Protein AF-A0A8B8GFW7-F1 (afdb_monomer_lite)

Radius of gyration: 20.75 Å; chains: 1; bounding box: 35×72×35 Å

Structure (mmCIF, N/CA/C/O backbone):
data_AF-A0A8B8GFW7-F1
#
_entry.id   AF-A0A8B8GFW7-F1
#
loop_
_atom_site.group_PDB
_atom_site.id
_atom_site.type_symbol
_atom_site.label_atom_id
_atom_site.label_alt_id
_atom_site.label_comp_id
_atom_site.label_asym_id
_atom_site.label_entity_id
_atom_site.label_seq_id
_atom_site.pdbx_PDB_ins_code
_atom_site.Cartn_x
_atom_site.Cartn_y
_atom_site.Cartn_z
_atom_site.occupancy
_atom_site.B_iso_or_equiv
_atom_site.auth_seq_id
_atom_site.auth_comp_id
_atom_site.auth_asym_id
_atom_site.auth_atom_id
_atom_site.pdbx_PDB_model_num
ATOM 1 N N . MET A 1 1 ? 3.444 60.075 18.459 1.00 43.31 1 MET A N 1
ATOM 2 C CA . MET A 1 1 ? 2.791 58.858 17.930 1.00 43.31 1 MET A CA 1
ATOM 3 C C . MET A 1 1 ? 3.786 58.126 17.044 1.00 43.31 1 MET A C 1
ATOM 5 O O . MET A 1 1 ? 4.552 58.804 16.376 1.00 43.31 1 MET A O 1
ATOM 9 N N . ALA A 1 2 ? 3.731 56.791 17.059 1.00 42.38 2 ALA A N 1
ATOM 10 C CA . ALA A 1 2 ? 4.439 55.846 16.183 1.00 42.38 2 ALA A CA 1
ATOM 11 C C . ALA A 1 2 ? 5.911 55.507 16.514 1.00 42.38 2 ALA A C 1
ATOM 13 O O . ALA A 1 2 ? 6.815 55.834 15.762 1.00 42.38 2 ALA A O 1
ATOM 14 N N . PHE A 1 3 ? 6.122 54.760 17.601 1.00 40.84 3 PHE A N 1
ATOM 15 C CA . PHE A 1 3 ? 7.258 53.836 17.760 1.00 40.84 3 PHE A CA 1
ATOM 16 C C . PHE A 1 3 ? 6.782 52.629 18.580 1.00 40.84 3 PHE A C 1
ATOM 18 O O . PHE A 1 3 ? 7.158 52.491 19.731 1.00 40.84 3 PHE A O 1
ATOM 25 N N . GLN A 1 4 ? 5.859 51.828 18.039 1.00 45.66 4 GLN A N 1
ATOM 26 C CA . GLN A 1 4 ? 5.502 50.511 18.591 1.00 45.66 4 GLN A CA 1
ATOM 27 C C . GLN A 1 4 ? 4.663 49.738 17.555 1.00 45.66 4 GLN A C 1
ATOM 29 O O . GLN A 1 4 ? 3.452 49.635 17.689 1.00 45.66 4 GLN A O 1
ATOM 34 N N . ALA A 1 5 ? 5.270 49.297 16.450 1.00 48.25 5 ALA A N 1
ATOM 35 C CA . ALA A 1 5 ? 4.574 48.462 15.454 1.00 48.25 5 ALA A CA 1
ATOM 36 C C . ALA A 1 5 ? 5.529 47.601 14.604 1.00 48.25 5 ALA A C 1
ATOM 38 O O . ALA A 1 5 ? 5.197 47.245 13.484 1.00 48.25 5 ALA A O 1
ATOM 39 N N . ALA A 1 6 ? 6.737 47.304 15.095 1.00 46.97 6 ALA A N 1
ATOM 40 C CA . ALA A 1 6 ? 7.726 46.510 14.348 1.00 46.97 6 ALA A CA 1
ATOM 41 C C . ALA A 1 6 ? 8.062 45.165 15.018 1.00 46.97 6 ALA A C 1
ATOM 43 O O . ALA A 1 6 ? 8.930 44.443 14.540 1.00 46.97 6 ALA A O 1
ATOM 44 N N . SER A 1 7 ? 7.405 44.825 16.132 1.00 47.84 7 SER A N 1
ATOM 45 C CA . SER A 1 7 ? 7.694 43.612 16.910 1.00 47.84 7 SER A CA 1
ATOM 46 C C . SER A 1 7 ? 6.688 42.474 16.715 1.00 47.84 7 SER A C 1
ATOM 48 O O . SER A 1 7 ? 6.951 41.381 17.195 1.00 47.84 7 SER A O 1
ATOM 50 N N . GLU A 1 8 ? 5.574 42.688 16.007 1.00 45.59 8 GLU A N 1
ATOM 51 C CA . GLU A 1 8 ? 4.526 41.663 15.828 1.00 45.59 8 GLU A CA 1
ATOM 52 C C . GLU A 1 8 ? 4.563 40.973 14.450 1.00 45.59 8 GLU A C 1
ATOM 54 O O . GLU A 1 8 ? 4.050 39.868 14.304 1.00 45.59 8 GLU A O 1
ATOM 59 N N . GLU A 1 9 ? 5.240 41.541 13.443 1.00 42.72 9 GLU A N 1
ATOM 60 C CA . GLU A 1 9 ? 5.365 40.901 12.118 1.00 42.72 9 GLU A CA 1
ATOM 61 C C . GLU A 1 9 ? 6.458 39.820 12.054 1.00 42.72 9 GLU A C 1
ATOM 63 O O . GLU A 1 9 ? 6.461 38.992 11.143 1.00 42.72 9 GLU A O 1
ATOM 68 N N . VAL A 1 10 ? 7.368 39.777 13.034 1.00 45.47 10 VAL A N 1
ATOM 69 C CA . VAL A 1 10 ? 8.492 38.821 13.042 1.00 45.47 10 VAL A CA 1
ATOM 70 C C . VAL A 1 10 ? 8.121 37.476 13.680 1.00 45.47 10 VAL A C 1
ATOM 72 O O . VAL A 1 10 ? 8.755 36.464 13.388 1.00 45.47 10 VAL A O 1
ATOM 75 N N . GLU A 1 11 ? 7.074 37.422 14.510 1.00 41.81 11 GLU A N 1
ATOM 76 C CA . GLU A 1 11 ? 6.688 36.193 15.223 1.00 41.81 11 GLU A CA 1
ATOM 77 C C . GLU A 1 11 ? 5.883 35.221 14.340 1.00 41.81 11 GLU A C 1
ATOM 79 O O . GLU A 1 11 ? 5.885 34.010 14.562 1.00 41.81 11 GLU A O 1
ATOM 84 N N . HIS A 1 12 ? 5.261 35.713 13.264 1.00 42.44 12 HIS A N 1
ATOM 85 C CA . HIS A 1 12 ? 4.378 34.896 12.427 1.00 42.44 12 HIS A CA 1
ATOM 86 C C . HIS A 1 12 ? 5.084 34.150 11.275 1.00 42.44 12 HIS A C 1
ATOM 88 O O . HIS A 1 12 ? 4.426 33.457 10.496 1.00 42.44 12 HIS A O 1
ATOM 94 N N . GLN A 1 13 ? 6.417 34.250 11.163 1.00 50.97 13 GLN A N 1
ATOM 95 C CA . GLN A 1 13 ? 7.198 33.579 10.108 1.00 50.97 13 GLN A CA 1
ATOM 96 C C . GLN A 1 13 ? 8.057 32.391 10.586 1.00 50.97 13 GLN A C 1
ATOM 98 O O . GLN A 1 13 ? 8.765 31.798 9.774 1.00 50.97 13 GLN A O 1
ATOM 103 N N . LEU A 1 14 ? 7.955 31.960 11.852 1.00 53.16 14 LEU A N 1
ATOM 104 C CA . LEU A 1 14 ? 8.701 30.795 12.372 1.00 53.16 14 LEU A CA 1
ATOM 105 C C . LEU A 1 14 ? 7.874 29.523 12.651 1.00 53.16 14 LEU A C 1
ATOM 107 O O . LEU A 1 14 ? 8.406 28.562 13.200 1.00 53.16 14 LEU A O 1
ATOM 111 N N . LEU A 1 15 ? 6.617 29.449 12.201 1.00 52.34 15 LEU A N 1
ATOM 112 C CA . LEU A 1 15 ? 5.782 28.233 12.295 1.00 52.34 15 LEU A CA 1
ATOM 113 C C . LEU A 1 15 ? 5.394 27.635 10.935 1.00 52.34 15 LEU A C 1
ATOM 115 O O . LEU A 1 15 ? 4.408 26.913 10.816 1.00 52.34 15 LEU A O 1
ATOM 119 N N . GLN A 1 16 ? 6.196 27.890 9.901 1.00 47.75 16 GLN A N 1
ATOM 120 C CA . GLN A 1 16 ? 6.096 27.171 8.628 1.00 47.75 16 GLN A CA 1
ATOM 121 C C . GLN A 1 16 ? 7.308 26.279 8.356 1.00 47.75 16 GLN A C 1
ATOM 123 O O . GLN A 1 16 ? 7.601 25.932 7.217 1.00 47.75 16 GLN A O 1
ATOM 128 N N . SER A 1 17 ? 7.968 25.795 9.408 1.00 49.09 17 SER A N 1
ATOM 129 C CA . SER A 1 17 ? 8.682 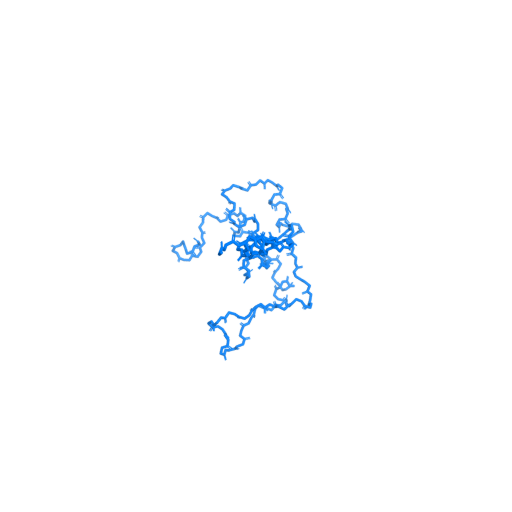24.524 9.328 1.00 49.09 17 SER A CA 1
ATOM 130 C C . SER A 1 17 ? 7.656 23.396 9.449 1.00 49.09 17 SER A C 1
ATOM 132 O O . SER A 1 17 ? 7.532 22.727 10.471 1.00 49.09 17 SER A O 1
ATOM 134 N N . THR A 1 18 ? 6.890 23.170 8.376 1.00 43.38 18 THR A N 1
ATOM 135 C CA . THR A 1 18 ? 6.269 21.855 8.189 1.00 43.38 18 THR A CA 1
ATOM 136 C C . THR A 1 18 ? 7.422 20.871 8.038 1.00 43.38 18 THR A C 1
ATOM 138 O O . THR A 1 18 ? 7.993 20.695 6.961 1.00 43.38 18 THR A O 1
ATOM 141 N N . SER A 1 19 ? 7.856 20.283 9.152 1.00 49.59 19 SER A N 1
ATOM 142 C CA . SER A 1 19 ? 8.693 19.101 9.108 1.00 49.59 19 SER A CA 1
ATOM 143 C C . SER A 1 19 ? 7.889 18.086 8.309 1.00 49.59 19 SER A C 1
ATOM 145 O O . SER A 1 19 ? 6.854 17.593 8.757 1.00 49.59 19 SER A O 1
ATOM 147 N N . LYS A 1 20 ? 8.300 17.851 7.055 1.00 47.31 20 LYS A N 1
ATOM 148 C CA . LYS A 1 20 ? 7.773 16.737 6.270 1.00 47.31 20 LYS A CA 1
ATOM 149 C C . LYS A 1 20 ? 7.788 15.530 7.210 1.00 47.31 20 LYS A C 1
ATOM 151 O O . LYS A 1 20 ? 8.851 15.273 7.787 1.00 47.31 20 LYS A O 1
ATOM 156 N N . PRO A 1 21 ? 6.653 14.841 7.426 1.00 56.84 21 PRO A N 1
ATOM 157 C CA . PRO A 1 21 ? 6.666 13.650 8.257 1.00 56.84 21 PRO A CA 1
ATOM 158 C C . PRO A 1 21 ? 7.752 12.735 7.700 1.00 56.84 21 PRO A C 1
ATOM 160 O O . PRO A 1 21 ? 7.915 12.655 6.479 1.00 56.84 21 PRO A O 1
ATOM 163 N N . ILE A 1 22 ? 8.543 12.128 8.586 1.00 57.19 22 ILE A N 1
ATOM 164 C CA . ILE A 1 22 ? 9.539 11.125 8.212 1.00 57.19 22 ILE A CA 1
ATOM 165 C C . ILE A 1 22 ? 8.777 10.078 7.405 1.00 57.19 22 ILE A C 1
ATOM 167 O O . ILE A 1 22 ? 7.994 9.304 7.947 1.00 57.19 22 ILE A O 1
ATOM 171 N N . THR A 1 23 ? 8.915 10.141 6.087 1.00 66.62 23 THR A N 1
ATOM 172 C CA . THR A 1 23 ? 8.219 9.241 5.183 1.00 66.62 23 THR A CA 1
ATOM 173 C C . THR A 1 23 ? 9.012 7.955 5.190 1.00 66.62 23 THR A C 1
ATOM 175 O O 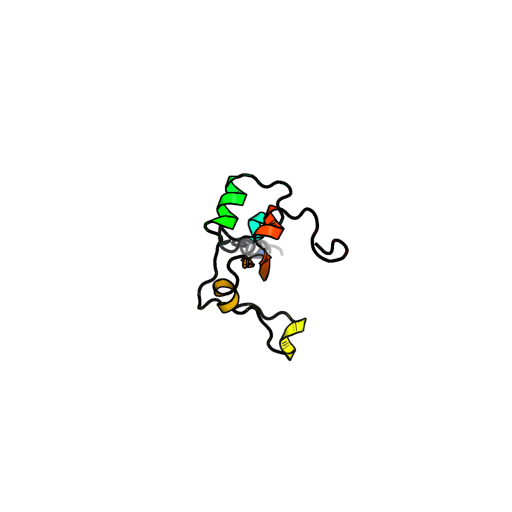. THR A 1 23 ? 10.234 7.962 5.022 1.00 66.62 23 THR A O 1
ATOM 178 N N . ASN A 1 24 ? 8.334 6.838 5.430 1.00 82.94 24 ASN A N 1
ATOM 179 C CA . ASN A 1 24 ? 8.978 5.544 5.318 1.00 82.94 24 ASN A CA 1
ATOM 180 C C . ASN A 1 24 ? 9.496 5.398 3.881 1.00 82.94 24 ASN A C 1
ATOM 182 O O . ASN A 1 24 ? 8.723 5.404 2.925 1.00 82.94 24 ASN A O 1
ATOM 186 N N . ILE A 1 25 ? 10.820 5.317 3.728 1.00 85.00 25 ILE A N 1
ATOM 187 C CA . ILE A 1 25 ? 11.497 5.397 2.421 1.00 85.00 25 ILE A CA 1
ATOM 188 C C . ILE A 1 25 ? 10.989 4.299 1.473 1.00 85.00 25 ILE A C 1
ATOM 190 O O . ILE A 1 25 ? 10.796 4.537 0.284 1.00 85.00 25 ILE A O 1
ATOM 194 N N . ASN A 1 26 ? 10.684 3.122 2.025 1.00 92.31 26 ASN A N 1
ATOM 195 C CA . ASN A 1 26 ? 10.221 1.955 1.275 1.00 92.31 26 ASN A CA 1
ATOM 196 C C . ASN A 1 26 ? 8.686 1.833 1.223 1.00 92.31 26 ASN A C 1
ATOM 198 O O . ASN A 1 26 ? 8.169 0.764 0.894 1.00 92.31 26 ASN A O 1
ATOM 202 N N . ASP A 1 27 ? 7.945 2.878 1.596 1.00 94.12 27 ASP A N 1
ATOM 203 C CA . ASP A 1 27 ? 6.483 2.880 1.523 1.00 94.12 27 ASP A CA 1
ATOM 204 C C . ASP A 1 27 ? 6.014 2.760 0.067 1.00 94.12 27 ASP A C 1
ATOM 206 O O . ASP A 1 27 ? 6.454 3.505 -0.812 1.00 94.12 27 ASP A O 1
ATOM 210 N N . ILE A 1 28 ? 5.097 1.822 -0.190 1.00 94.56 28 ILE A N 1
ATOM 211 C CA . ILE A 1 28 ? 4.563 1.571 -1.535 1.00 94.56 28 ILE A CA 1
ATOM 212 C C . ILE A 1 28 ? 3.852 2.800 -2.121 1.00 94.56 28 ILE A C 1
ATOM 214 O O . ILE A 1 28 ? 3.822 2.972 -3.337 1.00 94.56 28 ILE A O 1
ATOM 218 N N . GLY A 1 29 ? 3.343 3.698 -1.278 1.00 92.88 29 GLY A N 1
ATOM 219 C CA . GLY A 1 29 ? 2.735 4.964 -1.680 1.00 92.88 29 GLY A CA 1
ATOM 220 C C . GLY A 1 29 ? 3.689 5.892 -2.434 1.00 92.88 29 GLY A C 1
ATOM 221 O O . GLY A 1 29 ? 3.220 6.663 -3.263 1.00 92.88 29 GLY A O 1
ATOM 222 N N . ASN A 1 30 ? 5.008 5.766 -2.236 1.00 91.69 30 ASN A N 1
ATOM 223 C CA . ASN A 1 30 ? 6.016 6.501 -3.017 1.00 91.69 30 ASN A CA 1
ATOM 224 C C . ASN A 1 30 ? 6.144 5.994 -4.466 1.00 91.69 30 ASN A C 1
ATOM 226 O O . ASN A 1 30 ? 6.801 6.625 -5.293 1.00 91.69 30 ASN A O 1
ATOM 230 N N . ILE A 1 31 ? 5.575 4.822 -4.758 1.00 92.06 31 ILE A N 1
ATOM 231 C CA . ILE A 1 31 ? 5.717 4.103 -6.029 1.00 92.06 31 ILE A CA 1
ATOM 232 C C . ILE A 1 31 ? 4.403 4.132 -6.808 1.00 92.06 31 ILE A C 1
ATOM 234 O O . ILE A 1 31 ? 4.430 4.249 -8.026 1.00 92.06 31 ILE A O 1
ATOM 238 N N . VAL A 1 32 ? 3.264 4.094 -6.110 1.00 89.62 32 VAL A N 1
ATOM 239 C CA . VAL A 1 32 ? 1.914 4.103 -6.702 1.00 89.62 32 VAL A CA 1
ATOM 240 C C . VAL A 1 32 ? 1.690 5.268 -7.671 1.00 89.62 32 VAL A C 1
ATOM 242 O O . VAL A 1 32 ? 1.087 5.066 -8.716 1.00 89.62 32 VAL A O 1
ATOM 245 N N . ASP A 1 33 ? 2.183 6.468 -7.357 1.00 84.50 33 ASP A N 1
ATOM 246 C CA . ASP A 1 33 ? 1.957 7.653 -8.200 1.00 84.50 33 ASP A CA 1
ATOM 247 C C . ASP A 1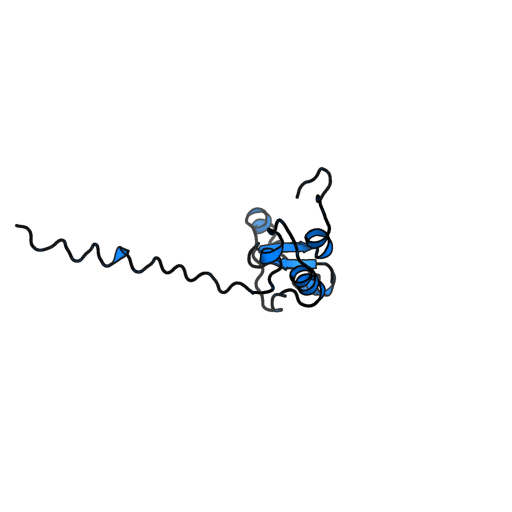 33 ? 2.985 7.800 -9.338 1.00 84.50 33 ASP A C 1
ATOM 249 O O . ASP A 1 33 ? 2.938 8.767 -10.104 1.00 84.50 33 ASP A O 1
ATOM 253 N N . LYS A 1 34 ? 3.963 6.891 -9.444 1.00 88.94 34 LYS A N 1
ATOM 254 C CA . LYS A 1 34 ? 4.995 6.985 -10.478 1.00 88.94 34 LYS A CA 1
ATOM 255 C C . LYS A 1 34 ? 4.412 6.597 -11.832 1.00 88.94 34 LYS A C 1
ATOM 257 O O . LYS A 1 34 ? 3.916 5.493 -12.020 1.00 88.94 34 LYS A O 1
ATOM 262 N N . SER A 1 35 ? 4.572 7.484 -12.810 1.00 84.19 35 SER A N 1
ATOM 263 C CA . SER A 1 35 ? 4.194 7.222 -14.203 1.00 84.19 35 SER A CA 1
ATOM 264 C C . SER A 1 35 ? 5.095 6.192 -14.890 1.00 84.19 35 SER A C 1
ATOM 266 O O . SER A 1 35 ? 4.671 5.542 -15.843 1.00 84.19 35 SER A O 1
ATOM 268 N N . PHE A 1 36 ? 6.334 6.038 -14.418 1.00 85.81 36 PHE A N 1
ATOM 269 C CA . PHE A 1 36 ? 7.285 5.061 -14.929 1.00 85.81 36 PHE A CA 1
ATOM 270 C C . PHE A 1 36 ? 8.017 4.378 -13.775 1.00 85.81 36 PHE A C 1
ATOM 272 O O . PHE A 1 36 ? 8.577 5.043 -12.900 1.00 85.81 36 PHE A O 1
ATOM 279 N N . LEU A 1 37 ? 8.020 3.048 -13.794 1.00 89.38 37 LEU A N 1
ATOM 280 C CA . LEU A 1 37 ? 8.703 2.211 -12.816 1.00 89.38 37 LEU A CA 1
ATOM 281 C C . LEU A 1 37 ? 10.015 1.702 -13.404 1.00 89.38 37 LEU A C 1
ATOM 283 O O . LEU A 1 37 ? 10.062 1.271 -14.554 1.00 89.38 37 LEU A O 1
ATOM 287 N N . ASN A 1 38 ? 11.077 1.737 -12.606 1.00 91.50 38 ASN A N 1
ATOM 288 C CA . ASN A 1 38 ? 12.350 1.107 -12.952 1.00 91.50 38 ASN A CA 1
ATOM 289 C C . ASN A 1 38 ? 12.522 -0.234 -12.212 1.00 91.50 38 ASN A C 1
ATOM 291 O O . ASN A 1 38 ? 11.747 -0.593 -11.318 1.00 91.50 38 ASN A O 1
ATOM 295 N N . ASP A 1 39 ? 13.569 -0.976 -12.567 1.00 93.31 39 ASP A N 1
ATOM 296 C CA . ASP A 1 39 ? 13.865 -2.279 -11.960 1.00 93.31 39 ASP A CA 1
ATOM 297 C C . ASP A 1 39 ? 14.141 -2.178 -10.453 1.00 93.31 39 ASP A C 1
ATOM 299 O O . ASP A 1 39 ? 13.827 -3.101 -9.701 1.00 93.31 39 ASP A O 1
ATOM 303 N N . THR A 1 40 ? 14.681 -1.049 -9.986 1.00 92.50 40 THR A N 1
ATOM 304 C CA . THR A 1 40 ? 14.923 -0.800 -8.558 1.00 92.50 40 THR A CA 1
ATOM 305 C C . THR A 1 40 ? 13.609 -0.673 -7.793 1.00 92.50 40 THR A C 1
ATOM 307 O O . THR A 1 40 ? 13.457 -1.310 -6.751 1.00 92.50 40 THR A O 1
ATOM 310 N N . ASP A 1 41 ? 12.643 0.079 -8.323 1.00 92.00 41 ASP A N 1
ATOM 311 C CA . ASP A 1 41 ? 11.298 0.214 -7.750 1.00 92.00 41 ASP A CA 1
ATOM 312 C C . ASP A 1 41 ? 10.588 -1.144 -7.714 1.00 92.00 41 ASP A C 1
ATOM 314 O O . ASP A 1 41 ? 10.032 -1.549 -6.691 1.00 92.00 41 ASP A O 1
ATOM 318 N N . THR A 1 42 ? 10.689 -1.897 -8.810 1.00 92.56 42 THR A N 1
ATOM 319 C CA . THR A 1 42 ? 10.126 -3.249 -8.921 1.00 92.56 42 THR A CA 1
ATOM 320 C C . THR A 1 42 ? 10.725 -4.186 -7.875 1.00 92.56 42 THR A C 1
ATOM 322 O O . THR A 1 42 ? 10.003 -4.848 -7.122 1.00 92.56 42 THR A O 1
ATOM 325 N N . LYS A 1 43 ? 12.057 -4.204 -7.763 1.00 94.06 43 LYS A N 1
ATOM 326 C CA . LYS A 1 43 ? 12.777 -5.006 -6.771 1.00 94.06 43 LYS A CA 1
ATOM 327 C C . LYS A 1 43 ? 12.404 -4.602 -5.347 1.00 94.06 43 LYS A C 1
ATOM 329 O O . LYS A 1 43 ? 12.239 -5.480 -4.501 1.00 94.06 43 LYS A O 1
ATOM 334 N N . LEU A 1 44 ? 12.242 -3.310 -5.079 1.00 93.25 44 LEU A N 1
ATOM 335 C CA . LEU A 1 44 ? 11.874 -2.794 -3.765 1.00 93.25 44 LEU A CA 1
ATOM 336 C C . LEU A 1 44 ? 10.500 -3.312 -3.321 1.00 93.25 44 LEU A C 1
ATOM 338 O O . LEU A 1 44 ? 10.399 -3.909 -2.249 1.00 93.25 44 LEU A O 1
ATOM 342 N N . VAL A 1 45 ? 9.470 -3.167 -4.164 1.00 93.69 45 VAL A N 1
ATOM 343 C CA . VAL A 1 45 ? 8.093 -3.609 -3.858 1.00 93.69 45 VAL A CA 1
ATOM 344 C C . VAL A 1 45 ? 8.009 -5.121 -3.645 1.00 93.69 45 VAL A C 1
ATOM 346 O O . VAL A 1 45 ? 7.262 -5.593 -2.781 1.00 93.69 45 VAL A O 1
ATOM 349 N N . LEU A 1 46 ? 8.758 -5.891 -4.437 1.00 93.06 46 LEU A N 1
ATOM 350 C CA . LEU A 1 46 ? 8.726 -7.352 -4.379 1.00 93.06 46 LEU A CA 1
ATOM 351 C C . LEU A 1 46 ? 9.511 -7.914 -3.192 1.00 93.06 46 LEU A C 1
ATOM 353 O O . LEU A 1 46 ? 9.064 -8.892 -2.593 1.00 93.06 46 LEU A O 1
ATOM 357 N N . THR A 1 47 ? 10.654 -7.315 -2.847 1.00 92.75 47 THR A N 1
ATOM 358 C CA . THR A 1 47 ? 11.575 -7.900 -1.860 1.00 92.75 47 THR A CA 1
ATOM 359 C C . THR A 1 47 ? 11.443 -7.297 -0.468 1.00 92.75 47 THR A C 1
ATOM 361 O O . THR A 1 47 ? 11.403 -8.051 0.501 1.00 92.75 47 THR A O 1
ATOM 364 N N . ASN A 1 48 ? 11.366 -5.970 -0.342 1.00 92.06 48 ASN A N 1
ATOM 365 C CA . ASN A 1 48 ? 11.419 -5.300 0.957 1.00 92.06 48 ASN A CA 1
ATOM 366 C C . ASN A 1 48 ? 10.609 -3.989 0.986 1.00 92.06 48 ASN A C 1
ATOM 368 O O . ASN A 1 48 ? 11.180 -2.914 1.219 1.00 92.06 48 ASN A O 1
ATOM 372 N N . PRO A 1 49 ? 9.287 -4.048 0.739 1.00 94.00 49 PRO A N 1
ATOM 373 C CA . PRO A 1 49 ? 8.434 -2.895 0.964 1.00 94.00 49 PRO A CA 1
ATOM 374 C C . PRO A 1 49 ? 8.360 -2.597 2.462 1.00 94.00 49 PRO A C 1
ATOM 376 O O . PRO A 1 49 ? 8.523 -3.489 3.298 1.00 94.00 49 PRO A O 1
ATOM 379 N N . TRP A 1 50 ? 8.079 -1.347 2.810 1.00 95.25 50 TRP A N 1
ATOM 380 C CA . TRP A 1 50 ? 7.802 -0.995 4.194 1.00 95.25 50 TRP A CA 1
ATOM 381 C C . TRP A 1 50 ? 6.576 -1.758 4.708 1.00 95.25 50 TRP A C 1
ATOM 383 O O . TRP A 1 50 ? 5.565 -1.901 4.017 1.00 95.25 50 TRP A O 1
ATOM 393 N N . VAL A 1 51 ? 6.681 -2.243 5.942 1.00 93.56 51 VAL A N 1
ATOM 394 C CA . VAL A 1 51 ? 5.611 -2.944 6.645 1.00 93.56 51 VAL A CA 1
ATOM 395 C C . VAL A 1 51 ? 5.431 -2.251 7.994 1.00 93.56 51 VAL A C 1
ATOM 397 O O . VAL A 1 51 ? 6.419 -2.085 8.713 1.00 93.56 51 VAL A O 1
ATOM 400 N N . PRO A 1 52 ? 4.204 -1.839 8.356 1.00 94.25 52 PRO A N 1
ATOM 401 C CA . PRO A 1 52 ? 3.945 -1.250 9.664 1.00 94.25 52 PRO A CA 1
ATOM 402 C C . PRO A 1 52 ? 4.281 -2.239 10.784 1.00 94.25 52 PRO A C 1
ATOM 404 O O . PRO A 1 52 ? 4.132 -3.443 10.605 1.00 94.25 52 PRO A O 1
ATOM 407 N N . ASP A 1 53 ? 4.672 -1.745 11.960 1.00 93.06 53 ASP A N 1
ATOM 408 C CA . ASP A 1 53 ? 4.852 -2.589 13.149 1.00 93.06 53 ASP A CA 1
ATOM 409 C C . ASP A 1 53 ? 3.517 -3.245 13.568 1.00 93.06 53 ASP A C 1
ATOM 411 O O . ASP A 1 53 ? 2.422 -2.745 13.299 1.00 93.06 53 ASP A O 1
ATOM 415 N N . THR A 1 54 ? 3.594 -4.362 14.284 1.00 92.06 54 THR A N 1
ATOM 416 C CA . THR A 1 54 ? 2.467 -4.978 15.000 1.00 92.06 54 THR A CA 1
ATOM 417 C C . THR A 1 54 ? 1.696 -4.008 15.905 1.00 92.06 54 THR A C 1
ATOM 419 O O . THR A 1 54 ? 0.483 -4.151 16.056 1.00 92.06 54 THR A O 1
ATOM 422 N N . LYS A 1 55 ? 2.373 -3.004 16.480 1.00 93.88 55 LYS A N 1
ATOM 423 C CA . LYS A 1 55 ? 1.775 -1.964 17.339 1.00 93.88 55 LYS A CA 1
ATOM 424 C C . LYS A 1 55 ? 1.221 -0.766 16.564 1.00 93.88 55 LYS A C 1
ATOM 426 O O . LYS A 1 55 ? 0.710 0.171 17.177 1.00 93.88 55 LYS A O 1
ATOM 431 N N . TYR A 1 56 ? 1.328 -0.769 15.237 1.00 94.62 56 TYR A N 1
ATOM 432 C CA . TYR A 1 56 ? 0.860 0.327 14.402 1.00 94.62 56 TYR A CA 1
ATOM 433 C C . TYR A 1 56 ? -0.655 0.522 14.525 1.00 94.62 56 TYR A C 1
ATOM 435 O O . TYR A 1 56 ? -1.438 -0.424 14.384 1.00 94.62 56 TYR A O 1
ATOM 443 N N . ASN A 1 57 ? -1.085 1.763 14.759 1.00 93.62 57 ASN A N 1
ATOM 444 C CA . ASN A 1 57 ? -2.501 2.081 14.871 1.00 93.62 57 ASN A CA 1
ATOM 445 C C . ASN A 1 57 ? -3.070 2.528 13.522 1.00 93.62 57 ASN A C 1
ATOM 447 O O . ASN A 1 57 ? -2.946 3.686 13.134 1.00 93.62 57 ASN A O 1
ATOM 451 N N . PHE A 1 58 ? -3.731 1.603 12.826 1.00 95.56 58 PHE A N 1
ATOM 452 C CA . PHE A 1 58 ? -4.377 1.907 11.552 1.00 95.56 58 PHE A CA 1
ATOM 453 C C . PHE A 1 58 ? -5.514 2.930 11.715 1.00 95.56 58 PHE A C 1
ATOM 455 O O . PHE A 1 58 ? -6.337 2.780 12.631 1.00 95.56 58 PHE A O 1
ATOM 462 N N . PRO A 1 59 ? -5.604 3.929 10.817 1.00 94.75 59 PRO A N 1
ATOM 463 C CA . PRO A 1 59 ? -6.649 4.937 10.860 1.00 94.75 59 PRO A CA 1
ATOM 464 C C . PRO A 1 59 ? -8.032 4.319 10.616 1.00 94.75 59 PRO A C 1
ATOM 466 O O . PRO A 1 59 ? -8.195 3.357 9.862 1.00 94.75 59 PRO A O 1
ATOM 469 N N . ILE A 1 60 ? -9.047 4.902 11.256 1.00 94.56 60 ILE A N 1
ATOM 470 C CA . ILE A 1 60 ? -10.459 4.619 10.983 1.00 94.56 60 ILE A CA 1
ATOM 471 C C . ILE A 1 60 ? -11.013 5.7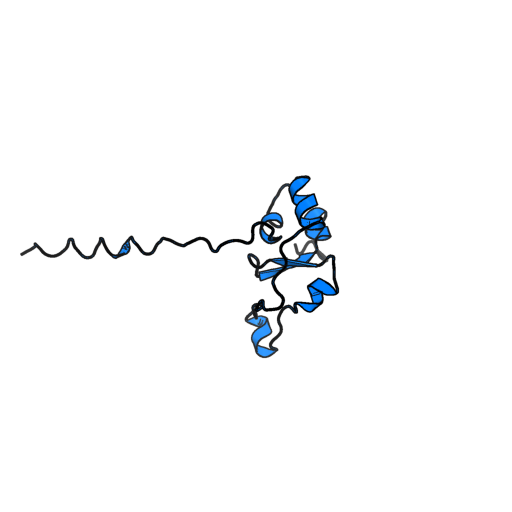97 10.187 1.00 94.56 60 ILE A C 1
ATOM 473 O O . ILE A 1 60 ? -11.110 6.914 10.698 1.00 94.56 60 ILE A O 1
ATOM 477 N N . PHE A 1 61 ? -11.394 5.539 8.941 1.00 91.19 61 PHE A N 1
ATOM 478 C CA . PHE A 1 61 ? -12.023 6.539 8.082 1.00 91.19 61 PHE A CA 1
ATOM 479 C C . PHE A 1 61 ? -13.444 6.871 8.542 1.00 91.19 61 PHE A C 1
ATOM 481 O O . PHE A 1 61 ? -14.139 6.014 9.089 1.00 91.19 61 PHE A O 1
ATOM 488 N N . GLU A 1 62 ? -13.899 8.099 8.278 1.00 92.69 62 GLU A N 1
ATOM 489 C CA . GLU A 1 62 ? -15.218 8.603 8.697 1.00 92.69 62 GLU A CA 1
ATOM 490 C C . GLU A 1 62 ? -16.364 7.666 8.289 1.00 92.69 62 GLU A C 1
ATOM 492 O O . GLU A 1 62 ? -17.206 7.307 9.111 1.00 92.69 62 GLU A O 1
ATOM 497 N N . CYS A 1 63 ? -16.331 7.169 7.048 1.00 90.06 63 CYS A N 1
ATOM 498 C CA . CYS A 1 63 ? -17.314 6.221 6.515 1.00 90.06 63 CYS A CA 1
ATOM 499 C C . CYS A 1 63 ? -17.415 4.919 7.331 1.00 90.06 63 CYS A C 1
ATOM 501 O O . CYS A 1 63 ? -18.467 4.282 7.367 1.00 90.06 63 CYS A O 1
ATOM 503 N N . ASN A 1 64 ? -16.339 4.551 8.025 1.00 91.38 64 ASN A N 1
ATOM 504 C CA . ASN A 1 64 ? -16.210 3.315 8.781 1.00 91.38 64 ASN A CA 1
ATOM 505 C C . ASN A 1 64 ? -16.317 3.509 10.298 1.00 91.38 64 ASN A C 1
ATOM 507 O O . ASN A 1 64 ? -16.428 2.510 11.013 1.00 91.38 64 ASN A O 1
ATOM 511 N N . LYS A 1 65 ? -16.343 4.752 10.808 1.00 93.06 65 LYS A N 1
ATOM 512 C CA . LYS A 1 65 ? -16.371 5.040 12.255 1.00 93.06 65 LYS A CA 1
ATOM 513 C C . LYS A 1 65 ? -17.531 4.364 12.976 1.00 93.06 65 LYS A C 1
ATOM 515 O O . LYS A 1 65 ? -17.312 3.740 14.008 1.00 93.06 65 LYS A O 1
ATOM 520 N N . LYS A 1 66 ? -18.738 4.389 12.398 1.00 94.88 66 LYS A N 1
ATOM 521 C CA . LYS A 1 66 ? -19.933 3.747 12.986 1.00 94.88 66 LYS A CA 1
ATOM 522 C C . LYS A 1 66 ? -19.760 2.245 13.228 1.00 94.88 66 LYS A C 1
ATOM 524 O O . LYS A 1 66 ? -20.340 1.706 14.161 1.00 94.88 66 LYS A O 1
ATOM 529 N N . ARG A 1 67 ? -18.988 1.568 12.374 1.00 94.06 67 ARG A N 1
ATOM 530 C CA . ARG A 1 67 ? -18.748 0.117 12.440 1.00 94.06 67 ARG A CA 1
ATOM 531 C C . ARG A 1 67 ? -17.389 -0.231 13.054 1.00 94.06 67 ARG A C 1
ATOM 533 O O . ARG A 1 67 ? -17.094 -1.409 13.213 1.00 94.06 67 ARG A O 1
ATOM 540 N N . GLY A 1 68 ? -16.549 0.768 13.339 1.00 92.12 68 GLY A N 1
ATOM 541 C CA . GLY A 1 68 ? -15.182 0.579 13.825 1.00 92.12 68 GLY A CA 1
ATOM 542 C C . GLY A 1 68 ? -14.276 -0.192 12.860 1.00 92.12 68 GLY A C 1
ATOM 543 O O . GLY A 1 68 ? -13.317 -0.824 13.301 1.00 92.12 68 GLY A O 1
ATOM 544 N N . LEU A 1 69 ? -14.579 -0.193 11.556 1.00 92.31 69 LEU A N 1
ATOM 545 C CA . LEU A 1 69 ? -13.799 -0.964 10.587 1.00 92.31 69 LEU A CA 1
ATOM 546 C C . LEU A 1 69 ? -12.486 -0.246 10.273 1.00 92.31 69 LEU A C 1
ATOM 548 O O . LEU A 1 69 ? -12.475 0.907 9.840 1.00 92.31 69 LEU A O 1
ATOM 552 N N . LYS A 1 70 ? -11.378 -0.961 10.454 1.00 94.81 70 LYS A N 1
ATOM 553 C CA . LYS A 1 70 ? -10.037 -0.531 10.058 1.00 94.81 70 LYS A CA 1
ATOM 554 C C . LYS A 1 70 ? -9.256 -1.678 9.454 1.00 94.81 70 LYS A C 1
ATOM 556 O O . LYS A 1 70 ? -9.629 -2.846 9.591 1.00 94.81 70 LYS A O 1
ATOM 561 N N . PHE A 1 71 ? -8.154 -1.321 8.810 1.00 95.62 71 PHE A N 1
ATOM 562 C CA . PHE A 1 71 ? -7.192 -2.293 8.329 1.00 95.62 71 PHE A CA 1
ATOM 563 C C . PHE A 1 71 ? -6.663 -3.155 9.484 1.00 95.62 71 PHE A C 1
ATOM 565 O O . PHE A 1 71 ? -6.409 -2.650 10.580 1.00 95.62 71 PHE A O 1
ATOM 572 N N . GLN A 1 72 ? -6.519 -4.460 9.250 1.00 95.06 72 GLN A N 1
ATOM 573 C CA . GLN A 1 72 ? -5.993 -5.389 10.248 1.00 95.06 72 GLN A CA 1
ATOM 574 C C . GLN A 1 72 ? -4.575 -5.815 9.881 1.00 95.06 72 GLN A C 1
ATOM 576 O O . GLN A 1 72 ? -4.354 -6.367 8.807 1.00 95.06 72 GLN A O 1
ATOM 581 N N . HIS A 1 73 ? -3.632 -5.654 10.815 1.00 95.56 73 HIS A N 1
ATOM 582 C CA . HIS A 1 73 ? -2.231 -6.047 10.623 1.00 95.56 73 HIS A CA 1
ATOM 583 C C . HIS A 1 73 ? -2.083 -7.502 10.141 1.00 95.56 73 HIS A C 1
ATOM 585 O O . HIS A 1 73 ? -1.257 -7.794 9.281 1.00 95.56 73 HIS A O 1
ATOM 591 N N . LYS A 1 74 ? -2.933 -8.416 10.636 1.00 95.94 74 LYS A N 1
ATOM 592 C CA . LYS A 1 74 ? -2.921 -9.840 10.259 1.00 95.94 74 LYS A CA 1
ATOM 593 C C . LYS A 1 74 ? -3.013 -10.076 8.745 1.00 95.94 74 LYS A C 1
ATOM 595 O O . LYS A 1 74 ? -2.459 -11.052 8.253 1.00 95.94 74 LYS A O 1
ATOM 600 N N . TRP A 1 75 ? -3.653 -9.169 8.004 1.00 96.94 75 TRP A N 1
ATOM 601 C CA . TRP A 1 75 ? -3.791 -9.275 6.553 1.00 96.94 75 TRP A CA 1
ATOM 602 C C . TRP A 1 75 ? -2.453 -9.155 5.825 1.00 96.94 75 TRP A C 1
ATOM 604 O O . TRP A 1 75 ? -2.290 -9.755 4.772 1.00 96.94 75 TRP A O 1
ATOM 614 N N . LEU A 1 76 ? -1.470 -8.455 6.398 1.00 95.50 76 LEU A N 1
ATOM 615 C CA . LEU A 1 76 ? -0.111 -8.395 5.846 1.00 95.50 76 LEU A CA 1
ATOM 616 C C . LEU A 1 76 ? 0.604 -9.745 5.973 1.00 95.50 76 LEU A C 1
ATOM 618 O O . LEU A 1 76 ? 1.421 -10.118 5.132 1.00 95.50 76 LEU A O 1
ATOM 622 N N . HIS A 1 77 ? 0.281 -10.502 7.023 1.00 93.44 77 HIS A N 1
ATOM 623 C CA . HIS A 1 77 ? 0.809 -11.845 7.202 1.00 93.44 77 HIS A CA 1
ATOM 624 C C . HIS A 1 77 ? 0.106 -12.858 6.288 1.00 93.44 77 HIS A C 1
ATOM 626 O O . HIS A 1 77 ? 0.783 -13.688 5.682 1.00 93.44 77 HIS A O 1
ATOM 632 N N . GLU A 1 78 ? -1.220 -12.774 6.189 1.00 97.19 78 GLU A N 1
ATOM 633 C CA . GLU A 1 78 ? -2.075 -13.684 5.418 1.00 97.19 78 GLU A CA 1
ATOM 634 C C . GLU A 1 78 ? -1.921 -13.489 3.901 1.00 97.19 78 GLU A C 1
ATOM 636 O O . GLU A 1 78 ? -1.771 -14.455 3.154 1.00 97.19 78 GLU A O 1
ATOM 641 N N . PHE A 1 79 ? -1.861 -12.239 3.442 1.00 96.19 79 PHE A N 1
ATOM 642 C CA . PHE A 1 79 ? -1.802 -11.888 2.027 1.00 96.19 79 PHE A CA 1
ATOM 643 C C . PHE A 1 79 ? -0.437 -11.291 1.678 1.00 96.19 79 PHE A C 1
ATOM 645 O O . PHE A 1 79 ? -0.242 -10.081 1.701 1.00 96.19 79 PHE A O 1
ATOM 652 N N . LYS A 1 80 ? 0.530 -12.132 1.287 1.00 93.62 80 LYS A N 1
ATOM 653 C CA . LYS A 1 80 ? 1.903 -11.679 0.953 1.00 93.62 80 LYS A CA 1
ATOM 654 C C . LYS A 1 80 ? 1.981 -10.700 -0.229 1.00 93.62 80 LYS A C 1
ATOM 656 O O . LYS A 1 80 ? 2.975 -9.984 -0.378 1.00 93.62 80 LYS A O 1
ATOM 661 N N . TRP A 1 81 ? 0.947 -10.677 -1.070 1.00 94.88 81 TRP A N 1
ATOM 662 C CA . TRP A 1 81 ? 0.781 -9.736 -2.180 1.00 94.88 81 TRP A CA 1
ATOM 663 C C . TRP A 1 81 ? 0.232 -8.370 -1.739 1.00 94.88 81 TRP A C 1
ATOM 665 O O . TRP A 1 81 ? 0.272 -7.430 -2.531 1.00 94.88 81 TRP A O 1
ATOM 675 N N . LEU A 1 82 ? -0.273 -8.252 -0.510 1.00 95.88 82 LEU A N 1
ATOM 676 C CA . LEU A 1 82 ? -0.828 -7.029 0.057 1.00 95.88 82 LEU A CA 1
ATOM 677 C C . LEU A 1 82 ? 0.281 -6.213 0.726 1.00 95.88 82 LEU A C 1
ATOM 679 O O . LEU A 1 82 ? 1.134 -6.748 1.433 1.00 95.88 82 LEU A O 1
ATOM 683 N N . CYS A 1 83 ? 0.257 -4.906 0.512 1.00 95.62 83 CYS A N 1
ATOM 684 C CA . CYS A 1 83 ? 1.133 -3.948 1.167 1.00 95.62 83 CYS A CA 1
ATOM 685 C C . CYS A 1 83 ? 0.286 -2.805 1.717 1.00 95.62 83 CYS A C 1
ATOM 687 O O . CYS A 1 83 ? -0.678 -2.394 1.077 1.00 95.62 83 CYS A O 1
ATOM 689 N N . TYR A 1 84 ? 0.637 -2.282 2.885 1.00 96.19 84 TYR A N 1
ATOM 690 C CA . TYR A 1 84 ? 0.012 -1.074 3.410 1.00 96.19 84 TYR A CA 1
ATOM 691 C C . TYR A 1 84 ? 0.910 0.130 3.115 1.00 96.19 84 TYR A C 1
ATOM 693 O O . TYR A 1 84 ? 2.132 0.013 3.175 1.00 96.19 84 TYR A O 1
ATOM 701 N N . SER A 1 85 ? 0.302 1.262 2.779 1.00 95.44 85 SER A N 1
ATOM 702 C CA . SER A 1 85 ? 0.960 2.559 2.672 1.00 95.44 85 SER A CA 1
ATOM 703 C C . SER A 1 85 ? 0.445 3.444 3.791 1.00 95.44 85 SER A C 1
ATOM 705 O O . SER A 1 85 ? -0.759 3.695 3.883 1.00 95.44 85 SER A O 1
ATOM 707 N N . GLU A 1 86 ? 1.348 3.939 4.626 1.00 94.69 86 GLU A N 1
ATOM 708 C CA . GLU A 1 86 ? 1.017 4.954 5.622 1.00 94.69 86 GLU A CA 1
ATOM 709 C C . GLU A 1 86 ? 0.728 6.293 4.947 1.00 94.69 86 GLU A C 1
ATOM 711 O O . GLU A 1 86 ? -0.271 6.942 5.260 1.00 94.69 86 GLU A O 1
ATOM 716 N N . ILE A 1 87 ? 1.537 6.644 3.944 1.00 93.00 87 ILE A N 1
ATOM 717 C CA . ILE A 1 87 ? 1.432 7.903 3.195 1.00 93.00 87 ILE A CA 1
ATOM 718 C C . ILE A 1 87 ? 0.051 8.041 2.546 1.00 93.00 87 ILE A C 1
ATOM 720 O O . ILE A 1 87 ? -0.559 9.108 2.582 1.00 93.00 87 ILE A O 1
ATOM 724 N N . LYS A 1 88 ? -0.462 6.949 1.974 1.00 92.69 88 LYS A N 1
ATOM 725 C CA . LYS A 1 88 ? -1.792 6.894 1.350 1.00 92.69 88 LYS A CA 1
ATOM 726 C C . LYS A 1 88 ? -2.879 6.393 2.305 1.00 92.69 88 LYS A C 1
ATOM 728 O O . LYS A 1 88 ? -4.044 6.356 1.923 1.00 92.69 88 LYS A O 1
ATOM 733 N N . SER A 1 89 ? -2.507 5.992 3.523 1.00 93.50 89 SER A N 1
ATOM 734 C CA . SER A 1 89 ? -3.392 5.394 4.532 1.00 93.50 89 SER A CA 1
ATOM 735 C C . SER A 1 89 ? -4.252 4.245 3.984 1.00 93.50 89 SER A C 1
ATOM 737 O O . SER A 1 89 ? -5.440 4.125 4.279 1.00 93.50 89 SER A O 1
ATOM 739 N N . GLY A 1 90 ? -3.667 3.394 3.145 1.00 93.50 90 GLY A N 1
ATOM 740 C CA . GLY A 1 90 ? -4.423 2.446 2.333 1.00 93.50 90 GLY A CA 1
ATOM 741 C C . GLY A 1 90 ? -3.652 1.178 2.015 1.00 93.50 90 GLY A C 1
ATOM 742 O O . GLY A 1 90 ? -2.432 1.115 2.148 1.00 93.50 90 GLY A O 1
ATOM 743 N N . ALA A 1 91 ? -4.383 0.150 1.594 1.00 94.38 91 ALA A N 1
ATOM 744 C CA . ALA A 1 91 ? -3.808 -1.123 1.196 1.00 94.38 91 ALA A CA 1
ATOM 745 C C . ALA A 1 91 ? -3.715 -1.226 -0.329 1.00 94.38 91 ALA A C 1
ATOM 747 O O . ALA A 1 91 ? -4.645 -0.861 -1.043 1.00 94.38 91 ALA A O 1
ATOM 748 N N . PHE A 1 92 ? -2.603 -1.767 -0.808 1.00 95.06 92 PHE A N 1
ATOM 749 C CA . PHE A 1 92 ? -2.255 -1.878 -2.215 1.00 95.06 92 PHE A CA 1
ATOM 750 C C . PHE A 1 92 ? -1.844 -3.311 -2.541 1.00 95.06 92 PHE A C 1
ATOM 7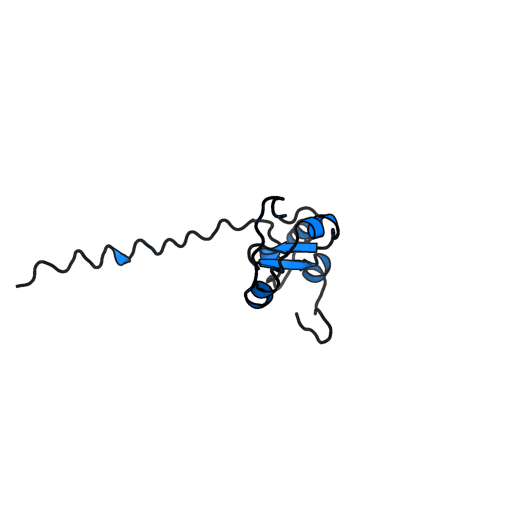52 O O . PHE A 1 92 ? -1.192 -3.990 -1.746 1.00 95.06 92 PHE A O 1
ATOM 759 N N . CYS A 1 93 ? -2.195 -3.773 -3.738 1.00 94.25 93 CYS A N 1
ATOM 760 C CA . CYS A 1 93 ? -1.665 -5.019 -4.275 1.00 94.25 93 CYS A CA 1
ATOM 761 C C . CYS A 1 93 ? -0.326 -4.745 -4.968 1.00 94.25 93 CYS A C 1
ATOM 763 O O . CYS A 1 93 ? -0.276 -3.959 -5.913 1.00 94.25 93 CYS A O 1
ATOM 765 N N . LYS A 1 94 ? 0.738 -5.438 -4.546 1.00 93.69 94 LYS A N 1
ATOM 766 C CA . LYS A 1 94 ? 2.089 -5.320 -5.125 1.00 93.69 94 LYS A CA 1
ATOM 767 C C . LYS A 1 94 ? 2.072 -5.487 -6.644 1.00 93.69 94 LYS A C 1
ATOM 769 O O . LYS A 1 94 ? 2.561 -4.636 -7.371 1.00 93.69 94 LYS A O 1
ATOM 774 N N . HIS A 1 95 ? 1.451 -6.561 -7.126 1.00 92.56 95 HIS A N 1
ATOM 775 C CA . HIS A 1 95 ? 1.408 -6.873 -8.554 1.00 92.56 95 HIS A CA 1
ATOM 776 C C . HIS A 1 95 ? 0.561 -5.875 -9.346 1.00 92.56 95 HIS A C 1
ATOM 778 O O . HIS A 1 95 ? 0.911 -5.552 -10.475 1.00 92.56 95 HIS A O 1
ATOM 784 N N . CYS A 1 96 ? -0.527 -5.360 -8.761 1.00 91.44 96 CYS A N 1
ATOM 785 C CA . CYS A 1 96 ? -1.331 -4.335 -9.423 1.00 91.44 96 CYS A CA 1
ATOM 786 C C . CYS A 1 96 ? -0.533 -3.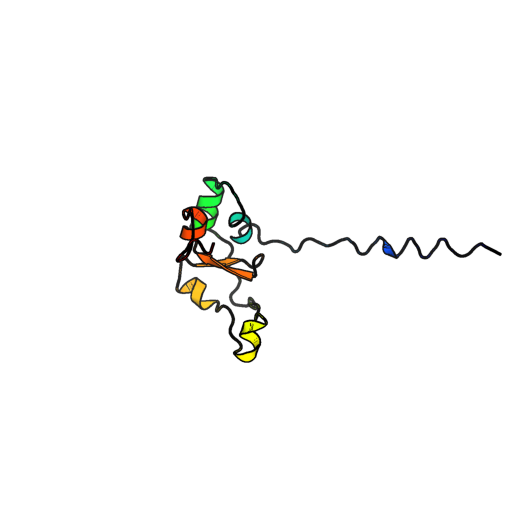043 -9.592 1.00 91.44 96 CYS A C 1
ATOM 788 O O . CYS A 1 96 ? -0.519 -2.497 -10.684 1.00 91.44 96 CYS A O 1
ATOM 790 N N . VAL A 1 97 ? 0.176 -2.602 -8.549 1.00 91.38 97 VAL A N 1
ATOM 791 C CA . VAL A 1 97 ? 1.016 -1.396 -8.623 1.00 91.38 97 VAL A CA 1
ATOM 792 C C . VAL A 1 97 ? 2.123 -1.545 -9.669 1.00 91.38 97 VAL A C 1
ATOM 794 O O . VAL A 1 97 ? 2.419 -0.593 -10.376 1.00 91.38 97 VAL A O 1
ATOM 797 N N . LEU A 1 98 ? 2.720 -2.733 -9.791 1.00 91.56 98 LEU A N 1
ATOM 798 C CA . LEU A 1 98 ? 3.849 -2.953 -10.698 1.00 91.56 98 LEU A CA 1
ATOM 799 C C . LEU A 1 98 ? 3.451 -3.182 -12.160 1.00 91.56 98 LEU A C 1
ATOM 801 O O . LEU A 1 98 ? 4.194 -2.797 -13.059 1.00 91.56 98 LEU A O 1
ATOM 805 N N . PHE A 1 99 ? 2.324 -3.853 -12.409 1.00 88.69 99 PHE A N 1
ATOM 806 C CA . PHE A 1 99 ? 2.033 -4.413 -13.734 1.00 88.69 99 PHE A CA 1
ATOM 807 C C . PHE A 1 99 ? 0.668 -4.025 -14.303 1.00 88.69 99 PHE A C 1
ATOM 809 O O . PHE A 1 99 ? 0.433 -4.233 -15.498 1.00 88.69 99 PHE A O 1
ATOM 816 N N . ALA A 1 100 ? -0.256 -3.498 -13.494 1.00 85.75 100 ALA A N 1
ATOM 817 C CA . ALA A 1 100 ? -1.574 -3.144 -14.004 1.00 85.75 100 ALA A CA 1
ATOM 818 C C . ALA A 1 100 ? -1.513 -1.823 -14.780 1.00 85.75 100 ALA A C 1
ATOM 820 O O . ALA A 1 100 ? -1.022 -0.815 -14.287 1.00 85.75 100 ALA A O 1
ATOM 821 N N . LYS A 1 101 ? -2.069 -1.829 -15.995 1.00 77.12 101 LYS A N 1
ATOM 822 C CA . LYS A 1 101 ? -2.306 -0.608 -16.788 1.00 77.12 101 LYS A CA 1
ATOM 823 C C . LYS A 1 101 ? -3.630 0.071 -16.422 1.00 77.12 101 LYS A C 1
ATOM 825 O O . LYS A 1 101 ? -3.814 1.249 -16.689 1.00 77.12 101 LYS A O 1
ATOM 830 N N . SER A 1 102 ? -4.547 -0.705 -15.850 1.00 74.12 102 SER A N 1
ATOM 831 C CA . SER A 1 102 ? -5.861 -0.295 -15.364 1.00 74.12 102 SER A CA 1
ATOM 832 C C . SER A 1 102 ? -6.307 -1.260 -14.262 1.00 74.12 102 SER A C 1
ATOM 834 O O . SER A 1 102 ? -5.987 -2.451 -14.325 1.00 74.12 102 SER A O 1
ATOM 836 N N . GLY A 1 103 ? -7.057 -0.783 -13.269 1.00 68.75 103 GLY A N 1
ATOM 837 C CA . GLY A 1 103 ? -7.559 -1.591 -12.153 1.00 68.75 103 GLY A CA 1
ATOM 838 C C . GLY A 1 103 ? -9.085 -1.601 -12.055 1.00 68.75 103 GLY A C 1
ATOM 839 O O . GLY A 1 103 ? -9.750 -0.652 -12.449 1.00 68.75 103 GLY A O 1
ATOM 840 N N . GLY A 1 104 ? -9.650 -2.677 -11.501 1.00 64.56 104 GLY A N 1
ATOM 841 C CA . GLY A 1 104 ? -11.091 -2.803 -11.245 1.00 64.56 104 GLY A CA 1
ATOM 842 C C . GLY A 1 104 ? -11.963 -3.017 -12.492 1.00 64.56 104 GLY A C 1
ATOM 843 O O . GLY A 1 104 ? -11.519 -2.902 -13.633 1.00 64.56 104 GLY A O 1
ATOM 844 N N . VAL A 1 105 ? -13.239 -3.344 -12.269 1.00 61.06 105 VAL A N 1
ATOM 845 C CA . VAL A 1 105 ? -14.245 -3.415 -13.342 1.00 61.06 105 VAL A CA 1
ATOM 846 C C . VAL A 1 105 ? -14.538 -1.992 -13.814 1.00 61.06 105 VAL A C 1
ATOM 848 O O . VAL A 1 105 ? -15.098 -1.225 -13.043 1.00 61.06 105 VAL A O 1
ATOM 851 N N . GLY A 1 106 ? -14.172 -1.647 -15.052 1.00 66.81 106 GLY A N 1
ATOM 852 C CA . GLY A 1 106 ? -14.399 -0.311 -15.626 1.00 66.81 106 GLY A CA 1
ATOM 853 C C . GLY A 1 106 ? -13.225 0.673 -15.528 1.00 66.81 106 GLY A C 1
ATOM 854 O O . GLY A 1 106 ? -13.413 1.837 -15.856 1.00 66.81 106 GLY A O 1
ATOM 855 N N . SER A 1 107 ? -12.025 0.218 -15.142 1.00 58.53 107 SER A N 1
ATOM 856 C CA . SER A 1 107 ? -10.833 1.074 -14.963 1.00 58.53 107 SER A CA 1
ATOM 857 C C . SER A 1 107 ? -10.946 2.060 -13.792 1.00 58.53 107 SER A C 1
ATOM 859 O O . SER A 1 107 ? -10.532 3.207 -13.894 1.00 58.53 107 SER A O 1
ATOM 861 N N . GLN A 1 108 ? -11.470 1.599 -12.657 1.00 58.56 108 GLN A N 1
ATOM 862 C CA . GLN A 1 108 ? -11.677 2.374 -11.424 1.00 58.56 108 GLN A CA 1
ATOM 863 C C . GLN A 1 108 ? -10.370 2.689 -10.655 1.00 58.56 108 GLN A C 1
ATOM 865 O O . GLN A 1 108 ? -10.410 2.835 -9.432 1.00 58.56 108 GLN A O 1
ATOM 870 N N . CYS A 1 109 ? -9.214 2.700 -11.324 1.00 49.47 109 CYS A N 1
ATOM 871 C CA . CYS A 1 109 ? -7.914 2.981 -10.712 1.00 49.47 109 CYS A CA 1
ATOM 872 C C . CYS A 1 109 ? -7.552 4.463 -10.796 1.00 49.47 109 CYS A C 1
ATOM 874 O O . CYS A 1 109 ? -7.689 5.035 -11.901 1.00 49.47 109 CYS A O 1
#

Organism: NCBI:txid143950

Foldseek 3Di:
DDDDDDPPVVVVPPPPPPVPPPAPPQFCVVQLPDPDDDPVNLCSLLPPHDQDDQPDDQDQDPVCVVVPDGDDSVCVVVPVQWGAGPVVSDIDGSCCSVPNPADDDPRPD

Secondary structure (DSSP, 8-state):
-----SSSSSGGGSS---------TT-THHHHT-SS--HHHHHHHHH------TT------HHHHTTT----THHHHH-TTEEEETTTTEEEEHHHHHH-SS-TTTT--

pLDDT: mean 81.01, std 19.17, range [40.84, 97.19]

Sequence (109 aa):
MAFQAASEEVEHQLLQSTSKPITNINDIGNIVDKSFLNDTDTKLVLTNPWVPDTKYNFPIFECNKKRGLKFQHKWLHEFKWLCYSEIKSGAFCKHCVLFAKSGGVGSQC